Protein AF-A0A7R9UY25-F1 (afdb_monomer_lite)

Organism: Diacronema lutheri (NCBI:txid2081491)

Secondary structure (DSSP, 8-state):
---S-SSGGGHHHHHHHHHHHHHHHIIIIISS-GGGS-HHHHHHHHHHHHHHHHTTTT-HHHHSHHHHHHHHHHHHHHHHH-TTT---TTHHHHHHHHHHHHHHHHHHTT-

Radius of gyration: 15.48 Å; chains: 1; bounding box: 37×31×40 Å

pLDDT: mean 92.71, std 8.56, range [41.81, 98.31]

Foldseek 3Di:
DCQADPPPVCRVVSVVVVVVVLVVLCVVFPVDDPVPDDPLLVVLLVVLLVQQCVAPVVDPQSNDPVNSSVLSSVLSSVQVVVVVCHHDRPVSNVCVVVVVVVVVVVVVVVD

InterPro domains:
  IPR000195 Rab-GAP-TBC domain [PF00566] (22-103)
  IPR000195 Rab-GAP-TBC domain [PS50086] (31-111)
  IPR035969 Rab-GAP-TBC domain superfamily [SSF47923] (1-103)

Sequence (111 aa):
LGYLSVNREWRAATLQRKRREYSEAVPAFFDVDDSERSEYQRAIFHQILIDVPRTCSSSALFQHKTVQRSLERILYIWALRHPASGYVQGINDLVLPFFLVFLTGALGTHA

Structure (mmCIF, N/CA/C/O backbone):
data_AF-A0A7R9UY25-F1
#
_entry.id   AF-A0A7R9UY25-F1
#
loop_
_atom_site.group_PDB
_atom_site.id
_atom_site.type_symbol
_atom_site.label_atom_id
_atom_site.label_alt_id
_atom_site.label_comp_id
_atom_site.label_asym_id
_atom_site.label_entity_id
_atom_site.label_seq_id
_atom_site.pdbx_PDB_ins_code
_atom_site.Cartn_x
_atom_site.Cartn_y
_atom_site.Cartn_z
_atom_site.occupancy
_atom_site.B_iso_or_equiv
_atom_site.auth_seq_id
_atom_site.auth_comp_id
_atom_site.auth_asym_id
_atom_site.auth_atom_id
_a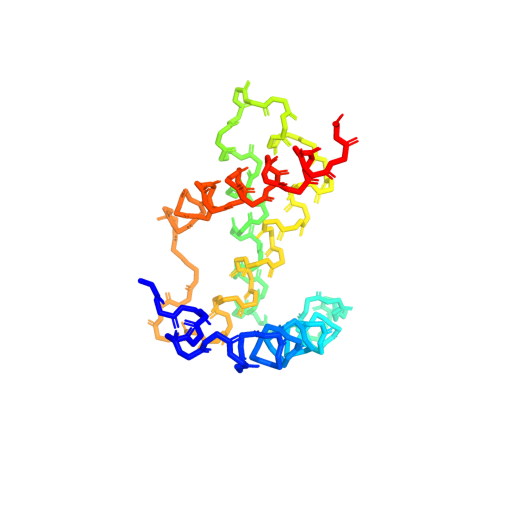tom_site.pdbx_PDB_model_num
ATOM 1 N N . LEU A 1 1 ? -11.552 -11.326 8.349 1.00 71.38 1 LEU A N 1
ATOM 2 C CA . LEU A 1 1 ? -10.236 -10.659 8.179 1.00 71.38 1 LEU A CA 1
ATOM 3 C C . LEU A 1 1 ? -9.298 -10.794 9.381 1.00 71.38 1 LEU A C 1
ATOM 5 O O . LEU A 1 1 ? -8.103 -10.724 9.161 1.00 71.38 1 LEU A O 1
ATOM 9 N N . GLY A 1 2 ? -9.773 -10.972 10.625 1.00 81.56 2 GLY A N 1
ATOM 10 C CA . GLY A 1 2 ? -8.902 -11.373 11.750 1.00 81.56 2 GLY A CA 1
ATOM 11 C C . GLY A 1 2 ? -7.770 -10.402 12.127 1.00 81.56 2 GLY A C 1
ATOM 12 O O . GLY A 1 2 ? -6.858 -10.794 12.844 1.00 81.56 2 GLY A O 1
ATOM 13 N N . TYR A 1 3 ? -7.808 -9.153 11.645 1.00 85.81 3 TYR A N 1
ATOM 14 C CA . TYR A 1 3 ? -6.724 -8.181 11.831 1.00 85.81 3 TYR A CA 1
ATOM 15 C C . TYR A 1 3 ? -6.539 -7.754 13.297 1.00 85.81 3 TYR A C 1
ATOM 17 O O . TYR A 1 3 ? -5.415 -7.617 13.775 1.00 85.81 3 TYR A O 1
ATOM 25 N N . LEU A 1 4 ? -7.645 -7.561 14.021 1.00 86.44 4 LEU A N 1
ATOM 26 C CA . LEU A 1 4 ? -7.640 -7.280 15.455 1.00 86.44 4 LEU A CA 1
ATOM 27 C C . LEU A 1 4 ? -7.976 -8.547 16.240 1.00 86.44 4 LEU A C 1
ATOM 29 O O . LEU A 1 4 ? -8.834 -9.328 15.827 1.00 86.44 4 LEU A O 1
ATOM 33 N N . SER A 1 5 ? -7.339 -8.701 17.402 1.00 83.31 5 SER A N 1
ATOM 34 C CA . SER A 1 5 ? -7.642 -9.786 18.337 1.00 83.31 5 SER A CA 1
ATOM 35 C C . SER A 1 5 ? -9.127 -9.804 18.718 1.00 83.31 5 SER A C 1
ATOM 37 O O . SER A 1 5 ? -9.749 -8.754 18.933 1.00 83.31 5 SER A O 1
ATOM 39 N N . VAL A 1 6 ? -9.694 -11.010 18.838 1.00 84.94 6 VAL A N 1
ATOM 40 C CA . VAL A 1 6 ? -11.039 -11.208 19.400 1.00 84.94 6 VAL A CA 1
ATOM 41 C C . VAL A 1 6 ? -11.069 -10.691 20.839 1.00 84.94 6 VAL A C 1
ATOM 43 O O . VAL A 1 6 ? -12.002 -9.970 21.199 1.00 84.94 6 VAL A O 1
ATOM 46 N N . ASN A 1 7 ? -10.002 -10.952 21.607 1.00 87.81 7 ASN A N 1
ATOM 47 C CA . ASN A 1 7 ? -9.809 -10.372 22.931 1.00 87.81 7 ASN A CA 1
ATOM 48 C C . ASN A 1 7 ? -9.577 -8.854 22.812 1.00 87.81 7 ASN A C 1
ATOM 50 O O . ASN A 1 7 ? -8.580 -8.401 22.241 1.00 87.81 7 ASN A O 1
ATOM 54 N N . ARG A 1 8 ? -10.515 -8.074 23.368 1.00 88.50 8 ARG A N 1
ATOM 55 C CA . ARG A 1 8 ? -10.520 -6.606 23.319 1.00 88.50 8 ARG A CA 1
ATOM 56 C C . ARG A 1 8 ? -9.296 -5.992 23.993 1.00 88.50 8 ARG A C 1
ATOM 58 O O . ARG A 1 8 ? -8.775 -5.010 23.468 1.00 88.50 8 ARG A O 1
ATOM 65 N N . GLU A 1 9 ? -8.808 -6.594 25.073 1.00 89.44 9 GLU A N 1
ATOM 66 C CA . GLU A 1 9 ? -7.663 -6.101 25.847 1.00 89.44 9 GLU A CA 1
ATOM 67 C C . GLU A 1 9 ? -6.394 -6.012 24.992 1.00 89.44 9 GLU A C 1
ATOM 69 O O . GLU A 1 9 ? -5.593 -5.091 25.125 1.00 89.44 9 GLU A O 1
ATOM 74 N N . TRP A 1 10 ? -6.231 -6.933 24.041 1.00 90.38 10 TRP A N 1
ATOM 75 C CA . TRP A 1 10 ? -5.025 -7.014 23.215 1.00 90.38 10 TRP A CA 1
ATOM 76 C C . TRP A 1 10 ? -5.127 -6.236 21.907 1.00 90.38 10 TRP A C 1
ATOM 78 O O . TRP A 1 10 ? -4.153 -6.178 21.150 1.00 90.38 10 TRP A O 1
ATOM 88 N N . ARG A 1 11 ? -6.287 -5.646 21.592 1.00 93.12 11 ARG A N 1
ATOM 89 C CA . ARG A 1 11 ? -6.489 -4.945 20.314 1.00 93.12 11 ARG A CA 1
ATOM 90 C C . ARG A 1 11 ? -5.558 -3.752 20.170 1.00 93.12 11 ARG A C 1
ATOM 92 O O . ARG A 1 11 ? -4.963 -3.597 19.108 1.00 93.12 11 ARG A O 1
ATOM 99 N N . ALA A 1 12 ? -5.398 -2.959 21.230 1.00 92.00 12 ALA A N 1
ATOM 100 C CA . ALA A 1 12 ? -4.525 -1.788 21.221 1.00 92.00 12 ALA A CA 1
ATOM 101 C C . ALA A 1 12 ? -3.062 -2.182 20.965 1.00 92.00 12 ALA A C 1
ATOM 103 O O . ALA A 1 12 ? -2.442 -1.675 20.031 1.00 92.00 12 ALA A O 1
ATOM 104 N N . ALA A 1 13 ? -2.549 -3.162 21.716 1.00 93.38 13 ALA A N 1
ATOM 105 C CA . ALA A 1 13 ? -1.191 -3.678 21.546 1.00 93.38 13 ALA A CA 1
ATOM 106 C C . ALA A 1 13 ? -0.970 -4.303 20.156 1.00 93.38 13 ALA A C 1
ATOM 108 O O . ALA A 1 13 ? 0.030 -4.025 19.493 1.00 93.38 13 ALA A O 1
ATOM 109 N N . THR A 1 14 ? -1.930 -5.100 19.671 1.00 93.94 14 THR A N 1
ATOM 110 C CA . THR A 1 14 ? -1.868 -5.712 18.333 1.00 93.94 14 THR A CA 1
ATOM 111 C C . THR A 1 14 ? -1.808 -4.642 17.247 1.00 93.94 14 THR A C 1
ATOM 113 O O . THR A 1 14 ? -0.969 -4.720 16.350 1.00 93.94 14 THR A O 1
ATOM 116 N N . LEU A 1 15 ? -2.663 -3.620 17.343 1.00 94.62 15 LEU A N 1
ATOM 117 C CA . LEU A 1 15 ? -2.711 -2.523 16.385 1.00 94.62 15 LEU A CA 1
ATOM 118 C C . LEU A 1 15 ? -1.421 -1.698 16.403 1.00 94.62 15 LEU A C 1
ATOM 120 O O . LEU A 1 15 ? -0.892 -1.379 15.341 1.00 94.62 15 LEU A O 1
ATOM 124 N N . GLN A 1 16 ? -0.898 -1.377 17.589 1.00 95.69 16 GLN A N 1
ATOM 125 C CA . GLN A 1 16 ? 0.353 -0.636 17.732 1.00 95.69 16 GLN A CA 1
ATOM 126 C C . GLN A 1 16 ? 1.525 -1.400 17.113 1.00 95.69 16 GLN A C 1
ATOM 128 O O . GLN A 1 16 ? 2.300 -0.817 16.356 1.00 95.69 16 GLN A O 1
ATOM 133 N N . ARG A 1 17 ? 1.623 -2.710 17.372 1.00 95.81 17 ARG A N 1
ATOM 134 C CA . ARG A 1 17 ? 2.645 -3.568 16.766 1.00 95.81 17 ARG A CA 1
ATOM 135 C C . ARG A 1 17 ? 2.533 -3.572 15.241 1.00 95.81 17 ARG A C 1
ATOM 137 O O . ARG A 1 17 ? 3.527 -3.337 14.569 1.00 95.81 17 ARG A O 1
ATOM 144 N N . LYS A 1 18 ? 1.329 -3.759 14.687 1.00 95.19 18 LYS A N 1
ATOM 145 C CA . LYS A 1 18 ? 1.118 -3.767 13.227 1.00 95.19 18 LYS A CA 1
ATOM 146 C C . LYS A 1 18 ? 1.414 -2.426 12.562 1.00 95.19 18 LYS A C 1
ATOM 148 O O . LYS A 1 18 ? 1.996 -2.402 11.482 1.00 95.19 18 LYS A O 1
ATOM 153 N N . ARG A 1 19 ? 1.070 -1.314 13.215 1.00 96.88 19 ARG A N 1
ATOM 154 C CA . ARG A 1 19 ? 1.435 0.028 12.742 1.00 96.88 19 ARG A CA 1
ATOM 155 C C . ARG A 1 19 ? 2.947 0.229 12.742 1.00 96.88 19 ARG A C 1
ATOM 157 O O . ARG A 1 19 ? 3.467 0.735 11.759 1.00 96.88 19 ARG A O 1
ATOM 164 N N . ARG A 1 20 ? 3.639 -0.219 13.793 1.00 97.50 20 ARG A N 1
ATOM 165 C CA . ARG A 1 20 ? 5.104 -0.172 13.871 1.00 97.50 20 ARG A CA 1
ATOM 166 C C . ARG A 1 20 ? 5.758 -0.999 12.762 1.00 97.50 20 ARG A C 1
ATOM 168 O O . ARG A 1 20 ? 6.579 -0.453 12.040 1.00 97.50 20 ARG A O 1
ATOM 175 N N . GLU A 1 21 ? 5.328 -2.250 12.569 1.00 96.81 21 GLU A N 1
ATOM 176 C CA . GLU A 1 21 ? 5.819 -3.120 11.485 1.00 96.81 21 GLU A CA 1
ATOM 177 C C . GLU A 1 21 ? 5.689 -2.435 10.110 1.00 96.81 21 GLU A C 1
ATOM 179 O O . GLU A 1 21 ? 6.597 -2.501 9.286 1.00 96.81 21 GLU A O 1
ATOM 184 N N . TYR A 1 22 ? 4.560 -1.761 9.852 1.00 97.19 22 TYR A N 1
ATOM 185 C CA . TYR A 1 22 ? 4.378 -0.996 8.618 1.00 97.19 22 TYR A CA 1
ATOM 186 C C . TYR A 1 22 ? 5.319 0.209 8.549 1.00 97.19 22 TYR A C 1
ATOM 188 O O . TYR A 1 22 ? 6.000 0.376 7.544 1.00 97.19 22 TYR A O 1
ATOM 196 N N . SER A 1 23 ? 5.384 1.027 9.604 1.00 97.50 23 SER A N 1
ATOM 197 C CA . SER A 1 23 ? 6.250 2.210 9.662 1.00 97.50 23 SER A CA 1
ATOM 198 C C . SER A 1 23 ? 7.729 1.881 9.463 1.00 97.50 23 SER A C 1
ATOM 200 O O . SER A 1 23 ? 8.422 2.665 8.831 1.00 97.50 23 SER A O 1
ATOM 202 N N . GLU A 1 24 ? 8.198 0.736 9.957 1.00 97.56 24 GLU A N 1
ATOM 203 C CA . GLU A 1 24 ? 9.571 0.251 9.760 1.00 97.56 24 GLU A CA 1
ATOM 204 C C . GLU A 1 24 ? 9.803 -0.265 8.330 1.00 97.56 24 GLU A C 1
ATOM 206 O O . GLU A 1 24 ? 10.878 -0.074 7.766 1.00 97.56 24 GLU A O 1
ATOM 211 N N . ALA A 1 25 ? 8.786 -0.863 7.700 1.00 97.12 25 ALA A N 1
ATOM 212 C CA . ALA A 1 25 ? 8.866 -1.338 6.318 1.00 97.12 25 ALA A CA 1
ATOM 213 C C . ALA A 1 25 ? 8.948 -0.196 5.287 1.00 97.12 25 ALA A C 1
ATOM 215 O O . ALA A 1 25 ? 9.517 -0.377 4.212 1.00 97.12 25 ALA A O 1
ATOM 216 N N . VAL A 1 26 ? 8.385 0.978 5.585 1.00 97.94 26 VAL A N 1
ATOM 217 C CA . VAL A 1 26 ? 8.383 2.120 4.655 1.00 97.94 26 VAL A CA 1
ATOM 218 C C . VAL A 1 26 ? 9.799 2.575 4.262 1.00 97.94 26 VAL A C 1
ATOM 220 O O . VAL A 1 26 ? 10.095 2.520 3.068 1.00 97.94 26 VAL A O 1
ATOM 223 N N . PRO A 1 27 ? 10.692 2.964 5.192 1.00 97.06 27 PRO A N 1
ATOM 224 C CA . PRO A 1 27 ? 12.049 3.366 4.832 1.00 97.06 27 PRO A CA 1
ATOM 225 C C . PRO A 1 27 ? 12.897 2.195 4.326 1.00 97.06 27 PRO A C 1
ATOM 227 O O . PRO A 1 27 ? 13.779 2.399 3.504 1.00 97.06 27 PRO A O 1
ATOM 230 N N . ALA A 1 28 ? 12.619 0.968 4.779 1.00 94.69 28 ALA A N 1
ATOM 231 C CA . ALA A 1 28 ? 13.380 -0.212 4.373 1.00 94.69 28 ALA A CA 1
ATOM 232 C C . ALA A 1 28 ? 13.108 -0.654 2.926 1.00 94.69 28 ALA A C 1
ATOM 234 O O . ALA A 1 28 ? 13.969 -1.268 2.304 1.00 94.69 28 ALA A O 1
ATOM 235 N N . PHE A 1 29 ? 11.906 -0.390 2.403 1.00 95.25 29 PHE A N 1
ATOM 236 C CA . PHE A 1 29 ? 11.497 -0.892 1.091 1.00 95.25 29 PHE A CA 1
ATOM 237 C C . PHE A 1 29 ? 11.032 0.199 0.131 1.00 95.25 29 PHE A C 1
ATOM 239 O O . PHE A 1 29 ? 11.342 0.131 -1.053 1.00 95.25 29 PHE A O 1
ATOM 246 N N . PHE A 1 30 ? 10.244 1.170 0.594 1.00 96.81 30 PHE A N 1
ATOM 247 C CA . PHE A 1 30 ? 9.575 2.125 -0.289 1.00 96.81 30 PHE A CA 1
ATOM 248 C C . PHE A 1 30 ? 10.403 3.388 -0.530 1.00 96.81 30 PHE A C 1
ATOM 250 O O . PHE A 1 30 ? 10.579 3.763 -1.685 1.00 96.81 30 PHE A O 1
ATOM 257 N N . ASP A 1 31 ? 10.944 4.000 0.526 1.00 96.38 31 ASP A N 1
ATOM 258 C CA . ASP A 1 31 ? 11.705 5.261 0.433 1.00 96.38 31 ASP A CA 1
ATOM 259 C C . ASP A 1 31 ? 13.200 5.057 0.090 1.00 96.38 31 ASP A C 1
ATOM 261 O O . ASP A 1 31 ? 14.007 5.963 0.280 1.00 96.38 31 ASP A O 1
ATOM 265 N N . VAL A 1 32 ? 13.569 3.879 -0.423 1.00 94.62 32 VAL A N 1
ATOM 266 C CA . VAL A 1 32 ? 14.924 3.575 -0.916 1.00 94.62 32 VAL A CA 1
ATOM 267 C C . VAL A 1 32 ? 15.220 4.303 -2.229 1.00 94.62 32 VAL A C 1
ATOM 269 O O . VAL A 1 32 ? 14.297 4.624 -2.997 1.00 94.62 32 VAL A O 1
ATOM 272 N N . ASP A 1 33 ? 16.503 4.535 -2.507 1.00 95.06 33 ASP A N 1
ATOM 273 C CA . ASP A 1 33 ? 16.919 5.124 -3.776 1.00 95.06 33 ASP A CA 1
ATOM 274 C C . ASP A 1 33 ? 16.625 4.159 -4.935 1.00 95.06 33 ASP A C 1
ATOM 276 O O . ASP A 1 33 ? 16.642 2.935 -4.784 1.00 95.06 33 ASP A O 1
ATOM 280 N N . ASP A 1 34 ? 16.329 4.694 -6.122 1.00 90.62 34 ASP A N 1
ATOM 281 C CA . ASP A 1 34 ? 16.020 3.834 -7.263 1.00 90.62 34 ASP A CA 1
ATOM 282 C C . ASP A 1 34 ? 17.217 2.974 -7.675 1.00 90.62 34 ASP A C 1
ATOM 284 O O . ASP A 1 34 ? 17.014 1.832 -8.073 1.00 90.62 34 ASP A O 1
ATOM 288 N N . SER A 1 35 ? 18.454 3.460 -7.500 1.00 93.81 35 SER A N 1
ATOM 289 C CA . SER A 1 35 ? 19.683 2.689 -7.731 1.00 93.81 35 SER A CA 1
ATOM 290 C C . SER A 1 35 ? 19.785 1.427 -6.869 1.00 93.81 35 SER A C 1
ATOM 292 O O . SER A 1 35 ? 20.361 0.441 -7.324 1.00 93.81 35 SER A O 1
ATOM 294 N N . GLU A 1 36 ? 19.160 1.420 -5.690 1.00 94.44 36 GLU A N 1
ATOM 295 C CA . GLU A 1 36 ? 19.138 0.283 -4.764 1.00 94.44 36 GLU A CA 1
ATOM 296 C C . GLU A 1 36 ? 18.076 -0.762 -5.142 1.00 94.44 36 GLU A C 1
ATOM 298 O O . GLU A 1 36 ? 18.122 -1.896 -4.660 1.00 94.44 36 GLU A O 1
ATOM 303 N N . ARG A 1 37 ? 17.123 -0.416 -6.023 1.00 95.88 37 ARG A N 1
ATOM 304 C CA . ARG A 1 37 ? 16.088 -1.349 -6.484 1.00 95.88 37 ARG A CA 1
ATOM 305 C C . ARG A 1 37 ? 16.640 -2.317 -7.527 1.00 95.88 37 ARG A C 1
ATOM 307 O O . ARG A 1 37 ? 17.199 -1.904 -8.549 1.00 95.88 37 ARG A O 1
ATOM 314 N N . SER A 1 38 ? 16.378 -3.608 -7.327 1.00 96.25 38 SER A N 1
ATOM 315 C CA . SER A 1 38 ? 16.600 -4.638 -8.348 1.00 96.25 38 SER A CA 1
ATOM 316 C C . SER A 1 38 ? 15.700 -4.422 -9.571 1.00 96.25 38 SER A C 1
ATOM 318 O O . SER A 1 38 ? 14.665 -3.759 -9.488 1.00 96.25 38 SER A O 1
ATOM 320 N N . GLU A 1 39 ? 16.041 -5.021 -10.712 1.00 96.44 39 GLU A N 1
ATOM 321 C CA . GLU A 1 39 ? 15.212 -4.936 -11.927 1.00 96.44 39 GLU A CA 1
ATOM 322 C C . GLU A 1 39 ? 13.775 -5.420 -11.687 1.00 96.44 39 GLU A C 1
ATOM 324 O O . GLU A 1 39 ? 12.816 -4.787 -12.125 1.00 96.44 39 GLU A O 1
ATOM 329 N N . TYR A 1 40 ? 13.616 -6.492 -10.905 1.00 94.75 40 TYR A N 1
ATOM 330 C CA . TYR A 1 40 ? 12.309 -7.009 -10.498 1.00 94.75 40 TYR A CA 1
ATOM 331 C C . TYR A 1 40 ? 11.509 -5.991 -9.673 1.00 94.75 40 TYR A C 1
ATOM 333 O O . TYR A 1 40 ? 10.326 -5.758 -9.927 1.00 94.75 40 TYR A O 1
ATOM 341 N N . GLN A 1 41 ? 12.160 -5.346 -8.702 1.00 96.69 41 GLN A N 1
ATOM 342 C CA . GLN A 1 41 ? 11.545 -4.308 -7.876 1.00 96.69 41 GLN A CA 1
ATOM 343 C C . GLN A 1 41 ? 11.122 -3.097 -8.710 1.00 96.69 41 GLN A C 1
ATOM 345 O O . GLN A 1 41 ? 10.009 -2.597 -8.544 1.00 96.69 41 GLN A O 1
ATOM 350 N N . ARG A 1 42 ? 11.969 -2.661 -9.649 1.00 97.00 42 ARG A N 1
ATOM 351 C CA . ARG A 1 42 ? 11.652 -1.564 -10.574 1.00 97.00 42 ARG A CA 1
ATOM 352 C C . ARG A 1 42 ? 10.473 -1.904 -11.474 1.00 97.00 42 ARG A C 1
ATOM 354 O O . ARG A 1 42 ? 9.591 -1.068 -11.636 1.00 97.00 42 ARG A O 1
ATOM 361 N N . ALA A 1 43 ? 10.417 -3.125 -12.008 1.00 96.62 43 ALA A N 1
ATOM 362 C CA . ALA A 1 43 ? 9.309 -3.576 -12.846 1.00 96.62 43 ALA A CA 1
ATOM 363 C C . ALA A 1 43 ? 7.970 -3.545 -12.089 1.00 96.62 43 ALA A C 1
ATOM 365 O O . ALA A 1 43 ? 6.999 -2.969 -12.581 1.00 96.62 43 ALA A O 1
ATOM 366 N N . ILE A 1 44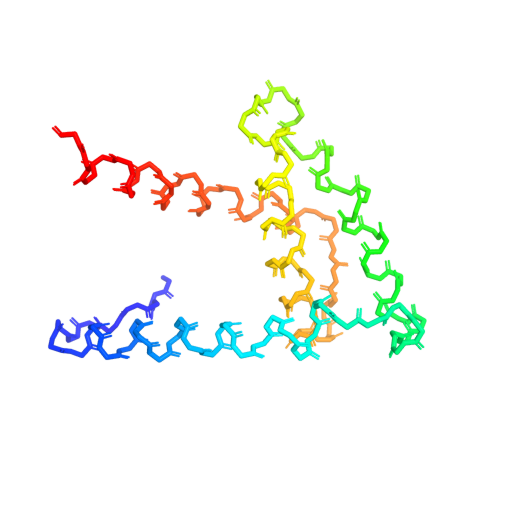 ? 7.939 -4.079 -10.860 1.00 97.19 44 ILE A N 1
ATOM 367 C CA . ILE A 1 44 ? 6.755 -4.008 -9.989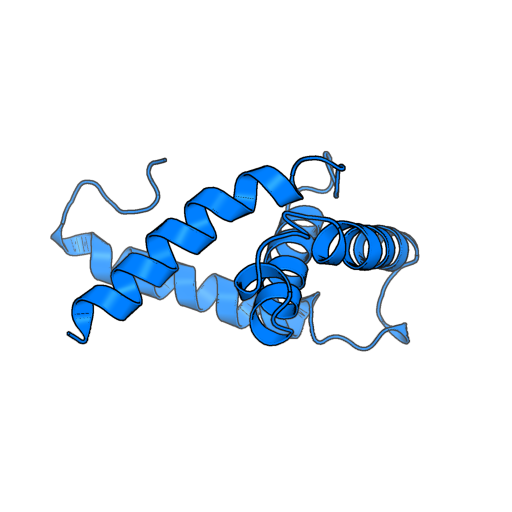 1.00 97.19 44 ILE A CA 1
ATOM 368 C C . ILE A 1 44 ? 6.366 -2.557 -9.720 1.00 97.19 44 ILE A C 1
ATOM 370 O O . ILE A 1 44 ? 5.199 -2.190 -9.857 1.00 97.19 44 ILE A O 1
ATOM 374 N N . PHE A 1 45 ? 7.331 -1.729 -9.313 1.00 97.44 45 PHE A N 1
ATOM 375 C CA . PHE A 1 45 ? 7.050 -0.350 -8.940 1.00 97.44 45 PHE A CA 1
ATOM 376 C C . PHE A 1 45 ? 6.506 0.447 -10.128 1.00 97.44 45 PHE A C 1
ATOM 378 O O . PHE A 1 45 ? 5.498 1.136 -9.997 1.00 97.44 45 PHE A O 1
ATOM 385 N N . HIS A 1 46 ? 7.107 0.279 -11.306 1.00 97.25 46 HIS A N 1
ATOM 386 C CA . HIS A 1 46 ? 6.659 0.911 -12.539 1.00 97.25 46 HIS A CA 1
ATOM 387 C C . HIS A 1 46 ? 5.216 0.536 -12.897 1.00 97.25 46 HIS A C 1
ATOM 389 O O . HIS A 1 46 ? 4.419 1.413 -13.225 1.00 97.25 46 HIS A O 1
ATOM 395 N N . GLN A 1 47 ? 4.847 -0.743 -12.775 1.00 97.69 47 GLN A N 1
ATOM 396 C CA . GLN A 1 47 ? 3.479 -1.184 -13.045 1.00 97.69 47 GLN A CA 1
ATOM 397 C C . GLN A 1 47 ? 2.474 -0.550 -12.074 1.00 97.69 47 GLN A C 1
ATOM 399 O O . GLN A 1 47 ? 1.438 -0.042 -12.496 1.00 97.69 47 GLN A O 1
ATOM 404 N N . ILE A 1 48 ? 2.808 -0.493 -10.782 1.00 98.06 48 ILE A N 1
ATOM 405 C CA . ILE A 1 48 ? 1.973 0.161 -9.765 1.00 98.06 48 ILE A CA 1
ATOM 406 C C . ILE A 1 48 ? 1.784 1.653 -10.080 1.00 98.06 48 ILE A C 1
ATOM 408 O O . ILE A 1 48 ? 0.665 2.157 -9.978 1.00 98.06 48 ILE A O 1
ATOM 412 N N . LEU A 1 49 ? 2.845 2.354 -10.498 1.00 97.12 49 LEU A N 1
ATOM 413 C CA . LEU A 1 49 ? 2.778 3.771 -10.878 1.00 97.12 49 LEU A CA 1
ATOM 414 C C . LEU A 1 49 ? 1.877 4.024 -12.095 1.00 97.12 49 LEU A C 1
ATOM 416 O O . LEU A 1 49 ? 1.294 5.101 -12.213 1.00 97.12 49 LEU A O 1
ATOM 420 N N . ILE A 1 50 ? 1.738 3.044 -12.989 1.00 97.00 50 ILE A N 1
ATOM 421 C CA . ILE A 1 50 ? 0.812 3.109 -14.126 1.00 97.00 50 ILE A CA 1
ATOM 422 C C . ILE A 1 50 ? -0.625 2.797 -13.683 1.00 97.00 50 ILE A C 1
ATOM 424 O O . ILE A 1 50 ? -1.577 3.417 -14.164 1.00 97.00 50 ILE A O 1
ATOM 428 N N . ASP A 1 51 ? -0.813 1.835 -12.786 1.00 96.62 51 ASP A N 1
ATOM 429 C CA . ASP A 1 51 ? -2.135 1.312 -12.436 1.00 96.62 51 ASP A CA 1
ATOM 430 C C . ASP A 1 51 ? -2.868 2.195 -11.420 1.00 96.62 51 ASP A C 1
ATOM 432 O O . ASP A 1 51 ? -4.074 2.427 -11.556 1.00 96.62 51 ASP A O 1
ATOM 436 N N . VAL A 1 52 ? -2.162 2.747 -10.429 1.00 96.62 52 VAL A N 1
ATOM 437 C CA . VAL A 1 52 ? -2.774 3.549 -9.355 1.00 96.62 52 VAL A CA 1
ATOM 438 C C . VAL A 1 52 ? -3.525 4.777 -9.890 1.00 96.62 52 VAL A C 1
ATOM 440 O O . VAL A 1 52 ? -4.687 4.943 -9.519 1.00 96.62 52 VAL A O 1
ATOM 443 N N . PRO A 1 53 ? -2.977 5.605 -10.801 1.00 94.44 53 PRO A N 1
ATOM 444 C CA . PRO A 1 53 ? -3.717 6.741 -11.354 1.00 94.44 53 PRO A CA 1
ATOM 445 C C . PRO A 1 53 ? -4.944 6.336 -12.183 1.00 94.44 53 PRO A C 1
ATOM 447 O O . PRO A 1 53 ? -5.911 7.097 -12.263 1.00 94.44 53 PRO A O 1
ATOM 450 N N . ARG A 1 54 ? -4.915 5.143 -12.797 1.00 93.50 54 ARG A N 1
ATOM 451 C CA . ARG A 1 54 ? -6.024 4.591 -13.595 1.00 93.50 54 ARG A CA 1
ATOM 452 C C . ARG A 1 54 ? -7.134 3.999 -12.722 1.00 93.50 54 ARG A C 1
ATOM 454 O O . ARG A 1 54 ? -8.274 3.888 -13.172 1.00 93.50 54 ARG A O 1
ATOM 461 N N . THR A 1 55 ? -6.815 3.652 -11.479 1.00 88.50 55 THR A N 1
ATOM 462 C CA . THR A 1 55 ? -7.741 3.068 -10.509 1.00 88.50 55 THR A CA 1
ATOM 463 C C . THR A 1 55 ? -8.745 4.117 -10.018 1.00 88.50 55 THR A C 1
ATOM 465 O O . THR A 1 55 ? -8.352 5.170 -9.522 1.00 88.50 55 THR A O 1
ATOM 468 N N . CYS A 1 56 ? -10.051 3.845 -10.151 1.00 84.00 5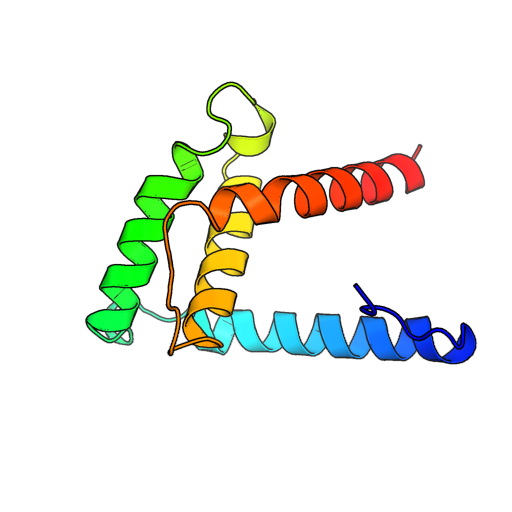6 CYS A N 1
ATOM 469 C CA . CYS A 1 56 ? -11.133 4.781 -9.795 1.00 84.00 56 CYS A CA 1
ATOM 470 C C . CYS A 1 56 ? -10.911 6.217 -10.319 1.00 84.00 56 CYS A C 1
ATOM 472 O O . CYS A 1 56 ? -11.074 7.194 -9.583 1.00 84.00 56 CYS A O 1
ATOM 474 N N . SER A 1 57 ? -10.558 6.347 -11.603 1.00 85.19 57 SER A N 1
ATOM 475 C CA . SER A 1 57 ? -10.161 7.615 -12.237 1.00 85.19 57 SER A CA 1
ATOM 476 C C . SER A 1 57 ? -11.194 8.746 -12.150 1.00 85.19 57 SER A C 1
ATOM 478 O O . SER A 1 57 ? -10.823 9.917 -12.159 1.00 85.19 57 SER A O 1
ATOM 480 N N . SER A 1 58 ? -12.480 8.422 -12.007 1.00 88.44 58 SER A N 1
ATOM 481 C CA . SER A 1 58 ? -13.567 9.397 -11.849 1.00 88.44 58 SER A CA 1
ATOM 482 C C . SER A 1 58 ? -13.676 10.004 -10.444 1.00 88.44 58 SER A C 1
ATOM 484 O O . SER A 1 58 ? -14.412 10.970 -10.251 1.00 88.44 58 SER A O 1
ATOM 486 N N . SER A 1 59 ? -12.968 9.463 -9.449 1.00 91.44 59 SER A N 1
ATOM 487 C CA . SER A 1 59 ? -13.035 9.930 -8.064 1.00 91.44 59 SER A CA 1
ATOM 488 C C . SER A 1 59 ? -11.925 10.929 -7.748 1.00 91.44 59 SER A C 1
ATOM 490 O O . SER A 1 59 ? -10.743 10.583 -7.746 1.00 91.44 59 SER A O 1
ATOM 492 N N . ALA A 1 60 ? -12.305 12.154 -7.375 1.00 92.81 60 ALA A N 1
ATOM 493 C CA . ALA A 1 60 ? -11.359 13.199 -6.975 1.00 92.81 60 ALA A CA 1
ATOM 494 C C . ALA A 1 60 ? -10.467 12.777 -5.791 1.00 92.81 60 ALA A C 1
ATOM 496 O O . ALA A 1 60 ? -9.294 13.146 -5.735 1.00 92.81 60 ALA A O 1
ATOM 497 N N . LEU A 1 61 ? -10.995 11.954 -4.875 1.00 92.50 61 LEU A N 1
ATOM 498 C CA . LEU A 1 61 ? -10.237 11.419 -3.744 1.00 92.50 61 LEU A CA 1
ATOM 499 C C . LEU A 1 61 ? -9.055 10.560 -4.213 1.00 92.50 61 LEU A C 1
ATOM 501 O O . LEU A 1 61 ? -7.935 10.752 -3.748 1.00 92.50 61 LEU A O 1
ATOM 505 N N . PHE A 1 62 ? -9.293 9.633 -5.144 1.00 93.75 62 PHE A N 1
ATOM 506 C CA . PHE A 1 62 ? -8.259 8.717 -5.641 1.00 93.75 62 PHE A CA 1
ATOM 507 C C . PHE A 1 62 ? -7.309 9.375 -6.653 1.00 93.75 62 PHE A C 1
ATOM 509 O O . PHE A 1 62 ? -6.212 8.873 -6.889 1.00 93.75 62 PHE A O 1
ATOM 516 N N . GLN A 1 63 ? -7.672 10.546 -7.181 1.00 95.00 63 GLN A N 1
ATOM 517 C CA . GLN A 1 63 ? -6.761 11.396 -7.952 1.00 95.00 63 GLN A CA 1
ATOM 518 C C . GLN A 1 63 ? -5.847 12.270 -7.077 1.00 95.00 63 GLN A C 1
ATOM 520 O O . GLN A 1 63 ? -4.850 12.809 -7.562 1.00 95.00 63 GLN A O 1
ATOM 525 N N . HIS A 1 64 ? -6.128 12.392 -5.776 1.00 96.00 64 HIS A N 1
ATOM 526 C CA . HIS A 1 64 ? -5.294 13.176 -4.872 1.00 96.00 64 HIS A CA 1
ATOM 527 C C . HIS A 1 64 ? -3.915 12.522 -4.675 1.00 96.00 64 HIS A C 1
ATOM 529 O O . HIS A 1 64 ? -3.812 11.354 -4.296 1.00 96.00 64 HIS A O 1
ATOM 535 N N . LYS A 1 65 ? -2.828 13.285 -4.853 1.00 95.88 65 LYS A N 1
ATOM 536 C CA . LYS A 1 65 ? -1.448 12.755 -4.830 1.00 95.88 65 LYS A CA 1
ATOM 537 C C . LYS A 1 65 ? -1.066 12.052 -3.531 1.00 95.88 65 LYS A C 1
ATOM 539 O O . LYS A 1 65 ? -0.411 11.016 -3.569 1.00 95.88 65 LYS A O 1
ATOM 544 N N . THR A 1 66 ? -1.525 12.552 -2.386 1.00 96.56 66 THR A N 1
ATOM 545 C CA . THR A 1 66 ? -1.298 11.884 -1.092 1.00 96.56 66 THR A CA 1
ATOM 546 C C . THR A 1 66 ? -1.970 10.511 -1.019 1.00 96.56 66 THR A C 1
ATOM 548 O O . THR A 1 66 ? -1.423 9.588 -0.413 1.00 96.56 66 THR A O 1
ATOM 551 N N . VAL A 1 67 ? -3.140 10.358 -1.648 1.00 96.19 67 VAL A N 1
ATOM 552 C CA . VAL A 1 67 ? -3.856 9.079 -1.709 1.00 96.19 67 VAL A CA 1
ATOM 553 C C . VAL A 1 67 ? -3.134 8.135 -2.666 1.00 96.19 67 VAL A C 1
ATOM 555 O O . VAL A 1 67 ? -2.815 7.024 -2.253 1.00 96.19 67 VAL A O 1
ATOM 558 N N . GLN A 1 68 ? -2.768 8.596 -3.869 1.00 97.31 68 GLN A N 1
ATOM 559 C CA . GLN A 1 68 ? -1.984 7.808 -4.835 1.00 97.31 68 GLN A CA 1
ATOM 560 C C . GLN A 1 68 ? -0.688 7.282 -4.209 1.00 97.31 68 GLN A C 1
ATOM 562 O O . GLN A 1 68 ? -0.493 6.072 -4.143 1.00 97.31 68 GLN A O 1
ATOM 567 N N . ARG A 1 69 ? 0.113 8.159 -3.588 1.00 97.62 69 ARG A N 1
ATOM 568 C CA . ARG A 1 69 ? 1.353 7.766 -2.899 1.00 97.62 69 ARG A CA 1
ATOM 569 C C . ARG A 1 69 ? 1.120 6.762 -1.766 1.00 97.62 69 ARG A C 1
ATOM 571 O O . ARG A 1 69 ? 1.957 5.899 -1.508 1.00 97.62 69 ARG A O 1
ATOM 578 N N . SER A 1 70 ? -0.013 6.862 -1.070 1.00 97.56 70 SER A N 1
ATOM 579 C CA . SER A 1 70 ? -0.369 5.901 -0.021 1.00 97.56 70 SER A CA 1
ATOM 580 C C . SER A 1 70 ? -0.719 4.530 -0.603 1.00 97.56 70 SER A C 1
ATOM 582 O O . SER A 1 70 ? -0.271 3.518 -0.063 1.00 97.56 70 SER A O 1
ATOM 584 N N . LEU A 1 71 ? -1.473 4.490 -1.705 1.00 98.00 71 LEU A N 1
ATOM 585 C CA . LEU A 1 71 ? -1.828 3.258 -2.412 1.00 98.00 71 LEU A CA 1
ATOM 586 C C . LEU A 1 71 ? -0.599 2.597 -3.041 1.00 98.00 71 LEU A C 1
ATOM 588 O O . LEU A 1 71 ? -0.389 1.406 -2.829 1.00 98.00 71 LEU A O 1
ATOM 592 N N . GLU A 1 72 ? 0.247 3.371 -3.723 1.00 98.25 72 GLU A N 1
ATOM 593 C CA . GLU A 1 72 ? 1.519 2.913 -4.294 1.00 98.25 72 GLU A CA 1
ATOM 594 C C . GLU A 1 72 ? 2.370 2.212 -3.232 1.00 98.25 72 GLU A C 1
ATOM 596 O O . GLU A 1 72 ? 2.815 1.082 -3.426 1.00 98.25 72 GLU A O 1
ATOM 601 N N . ARG A 1 73 ? 2.522 2.838 -2.060 1.00 98.31 73 ARG A N 1
ATOM 602 C CA . ARG A 1 73 ? 3.290 2.279 -0.944 1.00 98.31 73 ARG A CA 1
ATOM 603 C C . ARG A 1 73 ? 2.689 0.999 -0.381 1.00 98.31 73 ARG A C 1
ATOM 605 O O . ARG A 1 73 ? 3.426 0.060 -0.089 1.00 98.31 73 ARG A O 1
ATOM 612 N N . ILE A 1 74 ? 1.367 0.954 -0.207 1.00 98.06 74 ILE A N 1
ATOM 613 C CA . ILE A 1 74 ? 0.670 -0.243 0.282 1.00 98.06 74 ILE A CA 1
ATOM 614 C C . ILE A 1 74 ? 0.875 -1.405 -0.693 1.00 98.06 74 ILE A C 1
ATOM 616 O O . ILE A 1 74 ? 1.286 -2.485 -0.270 1.00 98.06 74 ILE A O 1
ATOM 620 N N . LEU A 1 75 ? 0.623 -1.174 -1.982 1.00 98.25 75 LEU A N 1
ATOM 621 C CA . LEU A 1 75 ? 0.719 -2.192 -3.025 1.00 98.25 75 LEU A CA 1
ATOM 622 C C . LEU A 1 75 ? 2.154 -2.682 -3.205 1.00 98.25 75 LEU A C 1
ATOM 624 O O . LEU A 1 75 ? 2.380 -3.887 -3.290 1.00 98.25 75 LEU A O 1
ATOM 628 N N . TYR A 1 76 ? 3.124 -1.768 -3.189 1.00 98.19 76 TYR A N 1
ATOM 629 C CA . TYR A 1 76 ? 4.529 -2.104 -3.374 1.00 98.19 76 TYR A CA 1
ATOM 630 C C . TYR A 1 76 ? 5.068 -2.950 -2.217 1.00 98.19 76 TYR A C 1
ATOM 632 O O . TYR A 1 76 ? 5.594 -4.040 -2.436 1.00 98.19 76 TYR A O 1
ATOM 640 N N . ILE A 1 77 ? 4.863 -2.511 -0.968 1.00 97.94 77 ILE A N 1
ATOM 641 C CA . ILE A 1 77 ? 5.293 -3.276 0.214 1.00 97.94 77 ILE A CA 1
ATOM 642 C C . ILE A 1 77 ? 4.584 -4.635 0.262 1.00 97.94 77 ILE A C 1
ATOM 644 O O . ILE A 1 77 ? 5.200 -5.641 0.615 1.00 97.94 77 ILE A O 1
ATOM 648 N N . TRP A 1 78 ? 3.298 -4.691 -0.098 1.00 97.69 78 TRP A N 1
ATOM 649 C CA . TRP A 1 78 ? 2.573 -5.956 -0.164 1.00 97.69 78 TRP A CA 1
ATOM 650 C C . TRP A 1 78 ? 3.181 -6.903 -1.208 1.00 97.69 78 TRP A C 1
ATOM 652 O O . TRP A 1 78 ? 3.449 -8.056 -0.869 1.00 97.69 78 TRP A O 1
ATOM 662 N N . ALA A 1 79 ? 3.474 -6.420 -2.418 1.00 97.75 79 ALA A N 1
ATOM 663 C CA . ALA A 1 79 ? 4.043 -7.225 -3.499 1.00 97.75 79 ALA A CA 1
ATOM 664 C C . ALA A 1 79 ? 5.414 -7.814 -3.128 1.00 97.75 79 ALA A C 1
ATOM 666 O O . ALA A 1 79 ? 5.653 -9.003 -3.339 1.00 97.75 79 ALA A O 1
ATOM 667 N N . LEU A 1 80 ? 6.293 -7.027 -2.494 1.00 96.25 80 LEU A N 1
ATOM 668 C CA . LEU A 1 80 ? 7.609 -7.513 -2.056 1.00 96.25 80 LEU A CA 1
ATOM 669 C C . LEU A 1 80 ? 7.526 -8.585 -0.964 1.00 96.25 80 LEU A C 1
ATOM 671 O O . LEU A 1 80 ? 8.372 -9.474 -0.900 1.00 96.25 80 LEU A O 1
ATOM 675 N N . ARG A 1 81 ? 6.497 -8.530 -0.112 1.00 95.38 81 ARG A N 1
ATOM 676 C CA . ARG A 1 81 ? 6.265 -9.538 0.934 1.00 95.38 81 ARG A CA 1
ATOM 677 C C . ARG A 1 81 ? 5.593 -10.811 0.415 1.00 95.38 81 ARG A C 1
ATOM 679 O O . ARG A 1 81 ? 5.533 -11.787 1.159 1.00 95.38 81 ARG A O 1
ATOM 686 N N . HIS A 1 82 ? 5.114 -10.816 -0.830 1.00 95.81 82 HIS A N 1
ATOM 687 C CA . HIS A 1 82 ? 4.448 -11.956 -1.466 1.00 95.81 82 HIS A CA 1
ATOM 688 C C . HIS A 1 82 ? 5.102 -12.274 -2.823 1.00 95.81 82 HIS A C 1
ATOM 690 O O . HIS A 1 82 ? 4.447 -12.171 -3.861 1.00 95.81 82 HIS A O 1
ATOM 696 N N . PRO A 1 83 ? 6.386 -12.685 -2.849 1.00 93.62 83 PRO A N 1
ATOM 697 C CA . PRO A 1 83 ? 7.158 -12.822 -4.087 1.00 93.62 83 PRO A CA 1
ATOM 698 C C . PRO A 1 83 ? 6.610 -13.882 -5.050 1.00 93.62 83 PRO A C 1
ATOM 700 O O . PRO A 1 83 ? 6.825 -13.769 -6.248 1.00 93.62 83 PRO A O 1
ATOM 703 N N . ALA A 1 84 ? 5.877 -14.883 -4.549 1.00 93.69 84 ALA A N 1
ATOM 704 C CA . ALA A 1 84 ? 5.216 -15.876 -5.397 1.00 93.69 84 ALA A CA 1
ATOM 705 C C . ALA A 1 84 ? 4.098 -15.273 -6.269 1.00 93.69 84 ALA A C 1
ATOM 707 O O . ALA A 1 84 ? 3.804 -15.809 -7.332 1.00 93.69 84 ALA A O 1
ATOM 708 N N . SER A 1 85 ? 3.483 -14.173 -5.818 1.00 94.38 85 SER A N 1
ATOM 709 C CA . SER A 1 85 ? 2.432 -13.462 -6.552 1.00 94.38 85 SER A CA 1
ATOM 710 C C . SER A 1 85 ? 2.959 -12.205 -7.243 1.00 94.38 85 SER A C 1
ATOM 712 O O . SER A 1 85 ? 2.532 -11.897 -8.351 1.00 94.38 85 SER A O 1
ATOM 714 N N . GLY A 1 86 ? 3.854 -11.459 -6.586 1.00 94.88 86 GLY A N 1
ATOM 715 C CA . GLY A 1 86 ? 4.253 -10.124 -7.029 1.00 94.88 86 GLY A CA 1
ATOM 716 C C . GLY A 1 86 ? 3.066 -9.156 -7.070 1.00 94.88 86 GLY A C 1
ATOM 717 O O . GLY A 1 86 ? 2.076 -9.339 -6.360 1.00 94.88 86 GLY A O 1
ATOM 718 N N . TYR A 1 87 ? 3.163 -8.111 -7.892 1.00 97.75 87 TYR A N 1
ATOM 719 C CA . TYR A 1 87 ? 2.022 -7.251 -8.201 1.00 97.75 87 TYR A CA 1
ATOM 720 C C . TYR A 1 87 ? 1.292 -7.771 -9.441 1.00 97.75 87 TYR A C 1
ATOM 722 O O . TYR A 1 87 ? 1.916 -8.067 -10.456 1.00 97.75 87 TYR A O 1
ATOM 730 N N . VAL A 1 88 ? -0.036 -7.858 -9.357 1.00 96.06 88 VAL A N 1
ATOM 731 C CA . VAL A 1 88 ? -0.908 -8.254 -10.466 1.00 96.06 88 VAL A CA 1
ATOM 732 C C . VAL A 1 88 ? -2.031 -7.231 -10.577 1.00 96.06 88 VAL A C 1
ATOM 734 O O . VAL A 1 88 ? -2.658 -6.880 -9.571 1.00 96.06 88 VAL A O 1
ATOM 737 N N . GLN A 1 89 ? -2.290 -6.763 -11.798 1.00 92.56 89 GLN A N 1
ATOM 738 C CA . GLN A 1 89 ? -3.390 -5.845 -12.084 1.00 92.56 89 GLN A CA 1
ATOM 739 C C . GLN A 1 89 ? -4.715 -6.424 -11.554 1.00 92.56 89 GLN A C 1
ATOM 741 O O . GLN A 1 89 ? -5.028 -7.594 -11.771 1.00 92.56 89 GLN A O 1
ATOM 746 N N . GLY A 1 90 ? -5.476 -5.605 -10.829 1.00 90.75 90 GLY A N 1
ATOM 747 C CA . GLY A 1 90 ? -6.681 -5.993 -10.090 1.00 90.75 90 GLY A CA 1
ATOM 748 C C . GLY A 1 90 ? -6.482 -5.995 -8.570 1.00 90.75 90 GLY A C 1
ATOM 749 O O . GLY A 1 90 ? -7.427 -5.744 -7.824 1.00 90.75 90 GLY A O 1
ATOM 750 N N . ILE A 1 91 ? -5.251 -6.178 -8.074 1.00 94.44 91 ILE A N 1
ATOM 751 C CA . ILE A 1 91 ? -4.964 -6.065 -6.629 1.00 94.44 91 ILE A CA 1
ATOM 752 C C . ILE A 1 91 ? -5.124 -4.617 -6.140 1.00 94.44 91 ILE A C 1
ATOM 754 O O . ILE A 1 91 ? -5.554 -4.391 -5.009 1.00 94.44 91 ILE A O 1
ATOM 758 N N . ASN A 1 92 ? -4.849 -3.633 -6.998 1.00 95.50 92 ASN A N 1
ATOM 759 C CA . ASN A 1 92 ? -5.133 -2.212 -6.759 1.00 95.50 92 ASN A CA 1
ATOM 760 C C . ASN A 1 92 ? -6.605 -1.968 -6.385 1.00 95.50 92 ASN A C 1
ATOM 762 O O . ASN A 1 92 ? -6.870 -1.217 -5.447 1.00 95.50 92 ASN A O 1
ATOM 766 N N . ASP A 1 93 ? -7.546 -2.651 -7.042 1.00 94.31 93 ASP A N 1
ATOM 767 C CA . ASP A 1 93 ? -8.980 -2.481 -6.795 1.00 94.31 93 ASP A CA 1
ATOM 768 C C . ASP A 1 93 ? -9.405 -3.063 -5.439 1.00 94.31 93 ASP A C 1
ATOM 770 O O . ASP A 1 93 ? -10.286 -2.518 -4.772 1.00 94.31 93 ASP A O 1
ATOM 774 N N . LEU A 1 94 ? -8.729 -4.118 -4.968 1.00 94.75 94 LEU A N 1
ATOM 775 C CA . LEU A 1 94 ? -9.001 -4.732 -3.662 1.00 94.75 94 LEU A CA 1
ATOM 776 C C . LEU A 1 94 ? -8.633 -3.823 -2.484 1.00 94.75 94 LEU A C 1
ATOM 778 O O . LEU A 1 94 ? -9.203 -3.967 -1.402 1.00 94.75 94 LEU A O 1
ATOM 782 N N . VAL A 1 95 ? -7.691 -2.893 -2.665 1.00 94.81 95 VAL A N 1
ATOM 783 C CA . VAL A 1 95 ? -7.257 -1.975 -1.598 1.00 94.81 95 VAL A CA 1
ATOM 784 C C . VAL A 1 95 ? -8.276 -0.855 -1.365 1.00 94.81 95 VAL A C 1
ATOM 786 O O . VAL A 1 95 ? -8.404 -0.365 -0.240 1.00 94.81 95 VAL A O 1
ATOM 789 N N . LEU A 1 96 ? -9.038 -0.462 -2.389 1.00 94.00 96 LEU A N 1
ATOM 790 C CA . LEU A 1 96 ? -9.886 0.734 -2.337 1.00 94.00 96 LEU A CA 1
ATOM 791 C C . LEU A 1 96 ? -11.003 0.667 -1.289 1.00 94.00 96 LEU A C 1
ATOM 793 O O . LEU A 1 96 ? -11.154 1.649 -0.557 1.00 94.00 96 LEU A O 1
ATOM 797 N N . PRO A 1 97 ? -11.761 -0.444 -1.141 1.00 94.62 97 PRO A N 1
ATOM 798 C CA . PRO A 1 97 ? -12.808 -0.525 -0.126 1.00 94.62 97 PRO A CA 1
ATOM 799 C C . PRO A 1 97 ? -12.245 -0.361 1.287 1.00 94.62 97 PRO A C 1
ATOM 801 O O . PRO A 1 97 ? -12.823 0.356 2.101 1.00 94.62 97 PRO A O 1
ATOM 804 N N . PHE A 1 98 ? -11.084 -0.962 1.572 1.00 95.50 98 PHE A N 1
ATOM 805 C CA . PHE A 1 98 ? -10.411 -0.796 2.861 1.00 95.50 98 PHE A CA 1
ATOM 806 C C . PHE A 1 98 ? -9.976 0.646 3.080 1.00 95.50 98 PHE A C 1
ATOM 808 O O . PHE A 1 98 ? -10.227 1.207 4.146 1.00 95.50 98 PHE A O 1
ATOM 815 N N . PHE A 1 99 ? -9.347 1.248 2.071 1.00 95.00 99 PHE A N 1
ATOM 816 C CA . PHE A 1 99 ? -8.869 2.620 2.155 1.00 95.00 99 PHE A CA 1
ATOM 817 C C . PHE A 1 99 ? -10.019 3.591 2.443 1.00 95.00 99 PHE A C 1
ATOM 819 O O . PHE A 1 99 ? -9.925 4.398 3.366 1.00 95.00 99 PHE A O 1
ATOM 826 N N . LEU A 1 100 ? -11.128 3.462 1.709 1.00 93.94 100 LEU A N 1
ATOM 827 C CA . LEU A 1 100 ? -12.298 4.317 1.869 1.00 93.94 100 LEU A CA 1
ATOM 828 C C . LEU A 1 100 ? -12.942 4.149 3.250 1.00 93.94 100 LEU A C 1
ATOM 830 O O . LEU A 1 100 ? -13.158 5.146 3.930 1.00 93.94 100 LEU A O 1
ATOM 834 N N . VAL A 1 101 ? -13.205 2.912 3.690 1.00 95.06 101 VAL A N 1
ATOM 835 C CA . VAL A 1 101 ? -13.853 2.640 4.988 1.00 95.06 101 VAL A CA 1
ATOM 836 C C . VAL A 1 101 ? -13.007 3.135 6.164 1.00 95.06 101 VAL A C 1
ATOM 838 O O . VAL A 1 101 ? -13.541 3.705 7.116 1.00 95.06 101 VAL A O 1
ATOM 841 N N . PHE A 1 102 ? -11.685 2.946 6.125 1.00 94.00 102 PHE A N 1
ATOM 842 C CA . PHE A 1 102 ? -10.823 3.434 7.203 1.00 94.00 102 PHE A CA 1
ATOM 843 C C . PHE A 1 102 ? -10.663 4.956 7.185 1.00 94.00 102 PHE A C 1
ATOM 845 O O . PHE A 1 102 ? -10.603 5.561 8.256 1.00 94.00 102 PHE A O 1
ATOM 852 N N . LEU A 1 103 ? -10.632 5.581 6.004 1.00 92.88 103 LEU A N 1
ATOM 853 C CA . LEU A 1 103 ? -10.571 7.035 5.891 1.00 92.88 103 LEU A CA 1
ATOM 854 C C . LEU A 1 103 ? -11.861 7.691 6.396 1.00 92.88 103 LEU A C 1
ATOM 856 O O . LEU A 1 103 ? -11.791 8.632 7.183 1.00 92.88 103 LEU A O 1
ATOM 860 N N . THR A 1 104 ? -13.032 7.184 6.001 1.00 92.19 104 THR A N 1
ATOM 861 C CA . THR A 1 104 ? -14.317 7.716 6.480 1.00 92.19 104 THR A CA 1
ATOM 862 C C . THR A 1 104 ? -14.472 7.529 7.984 1.00 92.19 104 THR A C 1
ATOM 864 O O . THR A 1 104 ? -14.896 8.459 8.661 1.00 92.19 104 THR A O 1
ATOM 867 N N . GLY A 1 105 ? -14.059 6.380 8.528 1.00 90.75 105 GLY A N 1
ATOM 868 C CA . GLY A 1 105 ? -14.039 6.149 9.972 1.00 90.75 105 GLY A CA 1
ATOM 869 C C . GLY A 1 105 ? -13.155 7.146 10.726 1.00 90.75 105 GLY A C 1
ATOM 870 O O . GLY A 1 105 ? -13.569 7.653 11.761 1.00 90.75 105 GLY A O 1
ATOM 871 N N . ALA A 1 106 ? -1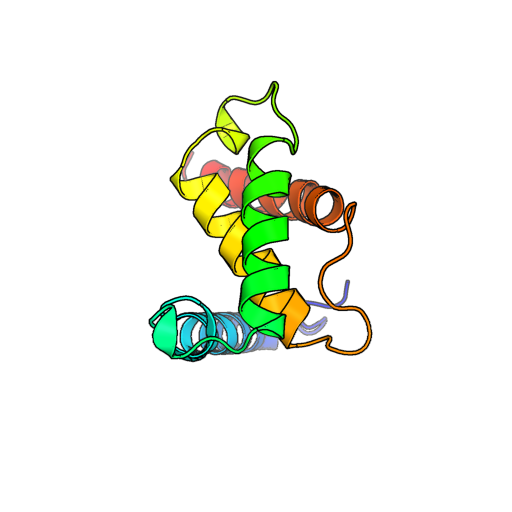1.971 7.471 10.196 1.00 87.69 106 ALA A N 1
ATOM 872 C CA . ALA A 1 106 ? -11.063 8.442 10.810 1.00 87.69 106 ALA A CA 1
ATOM 873 C C . ALA A 1 106 ? -11.590 9.886 10.741 1.00 87.69 106 ALA A C 1
ATOM 875 O O . ALA A 1 106 ? -11.398 10.656 11.678 1.00 87.69 106 ALA A O 1
ATOM 876 N N . LEU A 1 107 ? -12.268 10.260 9.652 1.00 87.19 107 LEU A N 1
ATOM 877 C CA . LEU A 1 107 ? -12.885 11.584 9.518 1.00 87.19 107 LEU A CA 1
ATOM 878 C C . LEU A 1 107 ? -14.145 11.717 10.386 1.00 87.19 107 LEU A C 1
ATOM 880 O O . LEU A 1 107 ? -14.351 12.753 11.009 1.00 87.19 107 LEU A O 1
ATOM 884 N N . GLY A 1 108 ? -14.955 10.659 10.477 1.00 75.31 108 GLY A N 1
ATOM 885 C CA . GLY A 1 108 ? -16.174 10.627 11.288 1.00 75.31 108 GLY A CA 1
ATOM 886 C C . GLY A 1 108 ? -15.927 10.637 12.798 1.00 75.31 108 GLY A C 1
ATOM 887 O O . GLY A 1 108 ? -16.822 10.992 13.550 1.00 75.31 108 GLY A O 1
ATOM 888 N N . THR A 1 109 ? -14.722 10.293 13.263 1.00 57.56 109 THR A N 1
ATOM 889 C CA . THR A 1 109 ? -14.331 10.439 14.678 1.00 57.56 109 THR A CA 1
ATOM 890 C C . THR A 1 109 ? -13.949 11.870 15.080 1.00 57.56 109 THR A C 1
ATOM 892 O O . THR A 1 109 ? -13.665 12.106 16.252 1.00 57.56 109 THR A O 1
ATOM 895 N N .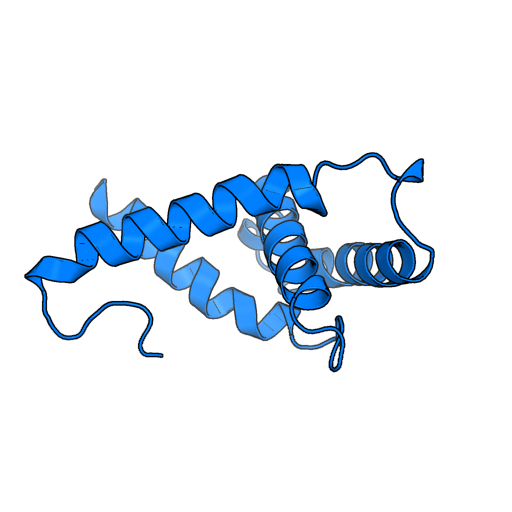 HIS A 1 110 ? -13.920 12.813 14.131 1.00 49.91 110 HIS A N 1
ATOM 896 C CA . HIS A 1 110 ? -13.572 14.223 14.351 1.00 49.91 110 HIS A CA 1
ATOM 897 C C . HIS A 1 110 ? -14.716 15.208 14.028 1.00 49.91 110 HIS A C 1
ATOM 899 O O . HIS A 1 110 ? -14.469 16.413 14.000 1.00 49.91 110 HIS A O 1
ATOM 905 N N . ALA A 1 111 ? -15.935 14.711 13.789 1.00 41.81 111 ALA A N 1
ATOM 906 C CA . ALA A 1 111 ? -17.163 15.501 13.650 1.00 41.81 111 ALA A CA 1
ATOM 907 C C . ALA A 1 111 ? -18.052 15.313 14.886 1.00 41.81 111 ALA A C 1
ATOM 909 O O . ALA A 1 111 ? -18.701 16.302 15.287 1.00 41.81 111 ALA A O 1
#